Protein AF-A0A931UF77-F1 (afdb_monomer_lite)

Foldseek 3Di:
DDDDDDDDDDDCVVPVDDDDVVVVVVVVVVVVVVPDPPPDDDDDPVNDPDDPDDPDDPPD

pLDDT: mean 91.24, std 8.75, range [58.19, 98.56]

Sequence (60 aa):
MEVRVIHPQLKEEIFGVKTRPHLLHQAVAMQLGNRRAGTASTKSKGFVSGGGKKPWRQKG

Radius of gyration: 30.33 Å; chains: 1; bounding box: 41×32×92 Å

Secondary structure (DSSP, 8-state):
-------PPPPHHHHSSPP-HHHHHHHHHHHHHHT---------GGGSSS--S-SS-S--

Structure (mmCIF, N/CA/C/O backbone):
data_AF-A0A931UF77-F1
#
_entry.id   AF-A0A931UF77-F1
#
loop_
_atom_site.group_PDB
_atom_site.id
_atom_site.type_symbol
_atom_site.label_atom_id
_atom_site.label_alt_id
_atom_site.label_comp_id
_atom_site.label_asym_id
_atom_site.label_entity_id
_atom_site.label_seq_id
_atom_site.pdbx_PDB_ins_code
_atom_site.Cartn_x
_atom_site.Cartn_y
_atom_site.Cartn_z
_atom_site.occupancy
_atom_site.B_iso_or_equiv
_atom_site.auth_seq_id
_atom_site.auth_comp_id
_atom_site.auth_asym_id
_atom_site.auth_atom_id
_atom_site.pdbx_PDB_model_num
ATOM 1 N N . MET A 1 1 ? -10.143 -25.732 44.801 1.00 58.19 1 MET A N 1
ATOM 2 C CA . MET A 1 1 ? -9.328 -24.672 44.173 1.00 58.19 1 MET A CA 1
ATOM 3 C C . MET A 1 1 ? -10.299 -23.567 43.788 1.00 58.19 1 MET A C 1
ATOM 5 O O . MET A 1 1 ? -11.056 -23.749 42.847 1.00 58.19 1 MET A O 1
ATOM 9 N N . GLU A 1 2 ? -10.411 -22.517 44.600 1.00 58.56 2 GLU A N 1
ATOM 10 C CA . GLU A 1 2 ? -11.353 -21.421 44.336 1.00 58.56 2 GLU A CA 1
ATOM 11 C C . GLU A 1 2 ? -10.786 -20.501 43.251 1.00 58.56 2 GLU A C 1
ATOM 13 O O . GLU A 1 2 ? -9.671 -19.991 43.372 1.00 58.56 2 GLU A O 1
ATOM 18 N N . VAL A 1 3 ? -11.544 -20.307 42.171 1.00 74.62 3 VAL A N 1
ATOM 19 C CA . VAL A 1 3 ? -11.195 -19.368 41.103 1.00 74.62 3 VAL A CA 1
ATOM 20 C C . VAL A 1 3 ? -11.627 -17.975 41.546 1.00 74.62 3 VAL A C 1
ATOM 22 O O . VAL A 1 3 ? -12.816 -17.674 41.614 1.00 74.62 3 VAL A O 1
ATOM 25 N N . ARG A 1 4 ? -10.658 -17.109 41.849 1.00 73.12 4 ARG A N 1
ATOM 26 C CA . ARG A 1 4 ? -10.911 -15.688 42.108 1.00 73.12 4 ARG A CA 1
ATOM 27 C C . ARG A 1 4 ? -11.041 -14.956 40.774 1.00 73.12 4 ARG A C 1
ATOM 29 O O . ARG A 1 4 ? -10.047 -14.749 40.082 1.00 73.12 4 ARG A O 1
ATOM 36 N N . VAL A 1 5 ? -12.259 -14.557 40.420 1.00 78.31 5 VAL A N 1
ATOM 37 C CA . VAL A 1 5 ? -12.497 -13.650 39.291 1.00 78.31 5 VAL A CA 1
ATOM 38 C C . VAL A 1 5 ? -12.278 -12.224 39.783 1.00 78.31 5 VAL A C 1
ATOM 40 O O . VAL A 1 5 ? -12.955 -11.753 40.694 1.00 78.31 5 VAL A O 1
ATOM 43 N N . ILE A 1 6 ? -11.283 -11.549 39.216 1.00 78.88 6 ILE A N 1
ATOM 44 C CA . ILE A 1 6 ? -11.016 -10.139 39.496 1.00 78.88 6 ILE A CA 1
ATOM 45 C C . ILE A 1 6 ? -11.908 -9.323 38.560 1.00 78.88 6 ILE A C 1
ATOM 47 O O . ILE A 1 6 ? -11.856 -9.514 37.347 1.00 78.88 6 ILE A O 1
ATOM 51 N N . HIS A 1 7 ? -12.705 -8.412 39.118 1.00 75.75 7 HIS A N 1
ATOM 52 C CA . HIS A 1 7 ? -13.461 -7.420 38.354 1.00 75.75 7 HIS A CA 1
ATOM 53 C C . HIS A 1 7 ? -12.695 -6.090 38.371 1.00 75.75 7 HIS A C 1
ATOM 55 O O . HIS A 1 7 ? -12.782 -5.351 39.355 1.00 75.75 7 HIS A O 1
ATOM 61 N N . PRO A 1 8 ? -11.880 -5.795 37.343 1.00 79.94 8 PRO A N 1
ATOM 62 C CA . PRO A 1 8 ? -11.126 -4.553 37.287 1.00 79.94 8 PRO A CA 1
ATOM 63 C C . PRO A 1 8 ? -12.058 -3.366 37.022 1.00 79.94 8 PRO A C 1
ATOM 65 O O . PRO A 1 8 ? -12.940 -3.428 36.168 1.00 79.94 8 PRO A O 1
ATOM 68 N N . GLN A 1 9 ? -11.826 -2.268 37.738 1.00 85.75 9 GLN A N 1
ATOM 69 C CA . GLN A 1 9 ? -12.473 -0.989 37.460 1.00 85.75 9 GLN A CA 1
ATOM 70 C C . GLN A 1 9 ? -11.833 -0.366 36.212 1.00 85.75 9 GLN A C 1
ATOM 72 O O . GLN A 1 9 ? -10.620 -0.141 36.179 1.00 85.75 9 GLN A O 1
ATOM 77 N N . LEU A 1 10 ? -12.638 -0.115 35.177 1.00 87.56 10 LEU A N 1
ATOM 78 C CA . LEU A 1 10 ? -12.202 0.464 33.904 1.00 87.56 10 LEU A CA 1
ATOM 79 C C . LEU A 1 10 ? -12.529 1.957 33.855 1.00 87.56 10 LEU A C 1
ATOM 81 O O . LEU A 1 10 ? -13.535 2.411 34.391 1.00 87.56 10 LEU A O 1
ATOM 85 N N . LYS A 1 11 ? -11.671 2.733 33.189 1.00 92.38 11 LYS A N 1
ATOM 86 C CA . LYS A 1 11 ? -11.921 4.160 32.962 1.00 92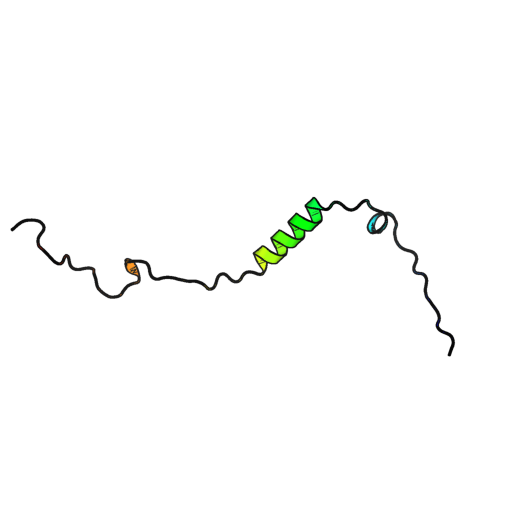.38 11 LYS A CA 1
ATOM 87 C C . LYS A 1 11 ? -12.978 4.337 31.873 1.00 92.38 11 LYS A C 1
ATOM 89 O O . LYS A 1 11 ? -12.723 4.007 30.713 1.00 92.38 11 LYS A O 1
ATOM 94 N N . GLU A 1 12 ? -14.116 4.918 32.236 1.00 91.00 12 GLU A N 1
ATOM 95 C CA . GLU A 1 12 ? -15.247 5.124 31.322 1.00 91.00 12 GLU A CA 1
ATOM 96 C C . GLU A 1 12 ? -14.876 5.991 30.109 1.00 91.00 12 GLU A C 1
ATOM 98 O O . GLU A 1 12 ? -15.287 5.714 28.988 1.00 91.00 12 GLU A O 1
ATOM 103 N N . GLU A 1 13 ? -13.993 6.973 30.301 1.00 93.25 13 GLU A N 1
ATOM 104 C CA . GLU A 1 13 ? -13.508 7.867 29.240 1.00 93.25 13 GLU A CA 1
ATOM 105 C C . GLU A 1 13 ? -12.799 7.145 28.083 1.00 93.25 13 GLU A C 1
ATOM 107 O O . GLU A 1 13 ? -12.713 7.686 26.984 1.00 93.25 13 GLU A O 1
ATOM 112 N N . ILE A 1 14 ? -12.269 5.940 28.319 1.00 89.06 14 ILE A N 1
ATOM 113 C CA . ILE A 1 14 ? -11.519 5.164 27.321 1.00 89.06 14 ILE A CA 1
ATOM 114 C C . ILE A 1 14 ? -12.380 4.024 26.772 1.00 89.06 14 ILE A C 1
ATOM 116 O O . ILE A 1 14 ? -12.391 3.784 25.565 1.00 89.06 14 ILE A O 1
ATOM 120 N N . PHE A 1 15 ? -13.101 3.321 27.649 1.00 90.25 15 PHE A N 1
ATOM 121 C CA . PHE A 1 15 ? -13.801 2.081 27.299 1.00 90.25 15 PHE A CA 1
ATOM 122 C C . PHE A 1 15 ? -15.308 2.258 27.060 1.00 90.25 15 PHE A C 1
ATOM 124 O O . PHE A 1 15 ? -15.897 1.440 26.359 1.00 90.25 15 PHE A O 1
ATOM 131 N N . GLY A 1 16 ? -15.919 3.327 27.580 1.00 90.81 16 GLY A N 1
ATOM 132 C CA . GLY A 1 16 ? -17.346 3.643 27.424 1.00 90.81 16 GLY A CA 1
ATOM 133 C C . GLY A 1 16 ? -17.685 4.457 26.172 1.00 90.81 16 GLY A C 1
ATOM 134 O O . GLY A 1 16 ? -18.838 4.809 25.924 1.00 90.81 16 GLY A O 1
ATOM 135 N N . VAL A 1 17 ? -16.682 4.796 25.359 1.00 93.00 17 VAL A N 1
ATOM 136 C CA . VAL A 1 17 ? -16.865 5.665 24.192 1.00 93.00 17 VAL A CA 1
ATOM 137 C C . VAL A 1 17 ? -17.576 4.915 23.066 1.00 93.00 17 VAL A C 1
ATOM 139 O O . VAL A 1 17 ? -17.224 3.786 22.721 1.00 93.00 17 VAL A O 1
ATOM 142 N N . LYS A 1 18 ? -18.537 5.576 22.406 1.00 93.56 18 LYS A N 1
ATOM 143 C CA . LYS A 1 18 ? -19.192 5.022 21.214 1.00 93.56 18 LYS A CA 1
ATOM 144 C C . LYS A 1 18 ? -18.160 4.724 20.126 1.00 93.56 18 LYS A C 1
ATOM 146 O O . LYS A 1 18 ? -17.438 5.613 19.669 1.00 93.56 18 LYS A O 1
ATOM 151 N N . THR A 1 19 ? -18.145 3.483 19.653 1.00 91.38 19 THR A N 1
ATOM 152 C CA . THR A 1 19 ? -17.239 3.052 18.589 1.00 91.38 19 THR A CA 1
ATOM 153 C C . THR A 1 19 ? -17.490 3.836 17.297 1.00 91.38 19 THR A C 1
ATOM 155 O O . THR A 1 19 ? -18.633 4.042 16.886 1.00 91.38 19 THR A O 1
ATOM 158 N N . ARG A 1 20 ? -16.404 4.261 16.636 1.00 95.56 20 ARG A N 1
ATOM 159 C CA . ARG A 1 20 ? -16.407 4.992 15.356 1.00 95.56 20 ARG A CA 1
ATOM 160 C C . ARG A 1 20 ? -15.791 4.112 14.256 1.00 95.56 20 ARG A C 1
ATOM 162 O O . ARG A 1 20 ? -14.571 4.149 14.082 1.00 95.56 20 ARG A O 1
ATOM 169 N N . PRO A 1 21 ? -16.590 3.318 13.515 1.00 96.06 21 PRO A N 1
ATOM 170 C CA . PRO A 1 21 ? -16.071 2.306 12.587 1.00 96.06 21 PRO A CA 1
ATOM 171 C C . PRO A 1 21 ? -15.154 2.860 11.492 1.00 96.06 21 PRO A C 1
ATOM 173 O O . PRO A 1 21 ? -14.192 2.206 11.099 1.00 96.06 21 PRO A O 1
ATOM 176 N N . HIS A 1 22 ? -15.403 4.086 11.028 1.00 97.19 22 HIS A N 1
ATOM 177 C CA . HIS A 1 22 ? -14.587 4.718 9.991 1.00 97.19 22 HIS A CA 1
ATOM 178 C C . HIS A 1 22 ? -13.154 4.997 10.448 1.00 97.19 22 HIS A C 1
ATOM 180 O O . HIS A 1 22 ? -12.227 4.827 9.661 1.00 97.19 22 HIS A O 1
ATOM 186 N N . LEU A 1 23 ? -12.959 5.374 11.717 1.00 96.44 23 LEU A N 1
ATOM 187 C CA . LEU A 1 23 ? -11.623 5.605 12.274 1.00 96.44 23 LEU A CA 1
ATOM 188 C C . LEU A 1 23 ? -10.855 4.292 12.420 1.00 96.44 23 LEU A C 1
ATOM 190 O O . LEU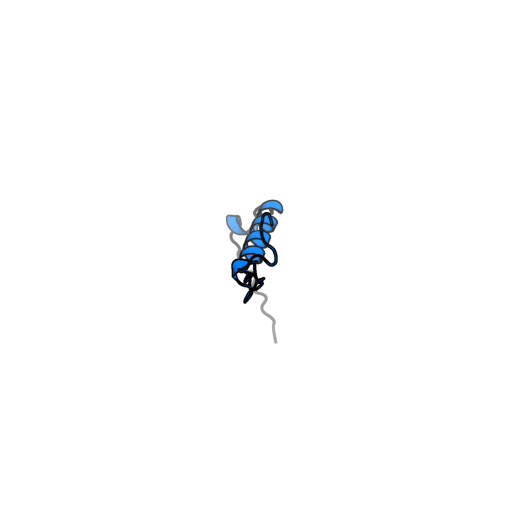 A 1 23 ? -9.673 4.234 12.094 1.00 96.44 23 LEU A O 1
ATOM 194 N N . LEU A 1 24 ? -11.538 3.226 12.848 1.00 96.62 24 LEU A N 1
ATOM 195 C CA . LEU A 1 24 ? -10.945 1.890 12.919 1.00 96.62 24 LEU A CA 1
ATOM 196 C C . LEU A 1 24 ? -10.511 1.409 11.533 1.00 96.62 24 LEU A C 1
ATOM 198 O O . LEU A 1 24 ? -9.380 0.959 11.366 1.00 96.62 24 LEU A O 1
ATOM 202 N N . HIS A 1 25 ? -11.371 1.569 10.525 1.00 97.88 25 HIS A N 1
ATOM 203 C CA . HIS A 1 25 ? -11.035 1.221 9.147 1.00 97.88 25 HIS A CA 1
ATOM 204 C C . HIS A 1 25 ? -9.815 2.003 8.640 1.00 97.88 25 HIS A C 1
ATOM 206 O O . HIS A 1 25 ? -8.896 1.405 8.085 1.00 97.88 25 HIS A O 1
ATOM 212 N N . GLN A 1 26 ? -9.769 3.323 8.860 1.00 98.31 26 GLN A N 1
ATOM 213 C CA . GLN A 1 26 ? -8.627 4.154 8.464 1.00 98.31 26 GLN A CA 1
ATOM 214 C C . GLN A 1 26 ? -7.327 3.711 9.147 1.00 98.31 26 GLN A C 1
ATOM 216 O O . GLN A 1 26 ? -6.308 3.552 8.474 1.00 98.31 26 GLN A O 1
ATOM 221 N N . ALA A 1 27 ? -7.367 3.459 10.458 1.00 98.12 27 ALA A N 1
ATOM 222 C CA . ALA A 1 27 ? -6.203 3.008 11.216 1.00 98.12 27 ALA A CA 1
ATOM 223 C C . ALA A 1 27 ? -5.683 1.654 10.710 1.00 98.12 27 ALA A C 1
ATOM 225 O O . ALA A 1 27 ? -4.483 1.501 10.475 1.00 98.12 27 ALA A O 1
ATOM 226 N N . VAL A 1 28 ? -6.580 0.691 10.476 1.00 98.00 28 VAL A N 1
ATOM 227 C CA . VAL A 1 28 ? -6.219 -0.635 9.955 1.00 98.00 28 VAL A CA 1
ATOM 228 C C . VAL A 1 28 ? -5.677 -0.539 8.529 1.00 98.00 28 VAL A C 1
ATOM 230 O O . VAL A 1 28 ? -4.637 -1.123 8.232 1.00 98.00 28 VAL A O 1
ATOM 233 N N . ALA A 1 29 ? -6.324 0.227 7.647 1.00 98.38 29 ALA A N 1
ATOM 234 C CA . ALA A 1 29 ? -5.862 0.420 6.275 1.00 98.38 29 ALA A CA 1
ATOM 235 C C . ALA A 1 29 ? -4.458 1.046 6.229 1.00 98.38 29 ALA A C 1
ATOM 237 O O . ALA A 1 29 ? -3.601 0.570 5.484 1.00 98.38 29 ALA A O 1
ATOM 238 N N . MET A 1 30 ? -4.197 2.052 7.072 1.00 98.44 30 MET A N 1
ATOM 239 C CA . MET A 1 30 ? -2.875 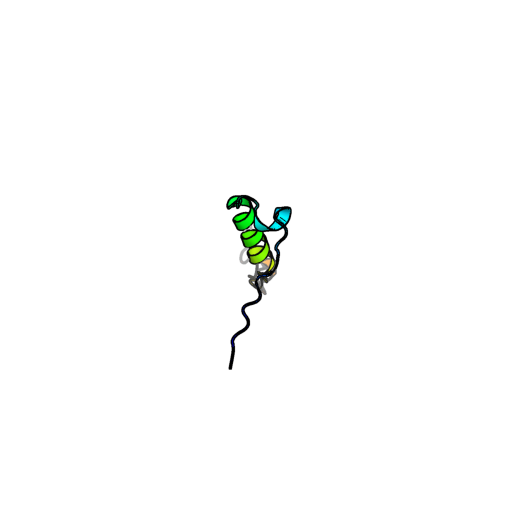2.664 7.221 1.00 98.44 30 MET A CA 1
ATOM 240 C C . MET A 1 30 ? -1.834 1.640 7.692 1.00 98.44 30 MET A C 1
ATOM 242 O O . MET A 1 30 ? -0.777 1.509 7.079 1.00 98.44 30 MET A O 1
ATOM 246 N N . GLN A 1 31 ? -2.129 0.878 8.750 1.00 98.56 31 GLN A N 1
ATOM 247 C CA . GLN A 1 31 ? -1.215 -0.145 9.269 1.00 98.56 31 GLN A CA 1
ATOM 248 C C . GLN A 1 31 ? -0.898 -1.219 8.222 1.00 98.56 31 GLN A C 1
ATOM 250 O O . GLN A 1 31 ? 0.264 -1.583 8.036 1.00 98.56 31 GLN A O 1
ATOM 255 N N . LEU A 1 32 ? -1.915 -1.718 7.516 1.00 98.25 32 LEU A N 1
ATOM 256 C CA . LEU A 1 32 ? -1.741 -2.716 6.461 1.00 98.25 32 LEU A CA 1
ATOM 257 C C . LEU A 1 32 ? -0.979 -2.156 5.258 1.00 98.25 32 LEU A C 1
ATOM 259 O O . LEU A 1 32 ? -0.175 -2.878 4.676 1.00 98.25 32 LEU A O 1
ATOM 263 N N . GLY A 1 33 ? -1.201 -0.888 4.904 1.00 97.75 33 GLY A N 1
ATOM 264 C CA . GLY A 1 33 ? -0.438 -0.185 3.874 1.00 97.75 33 GLY A CA 1
ATOM 265 C C . GLY A 1 33 ? 1.043 -0.086 4.231 1.00 97.75 33 GLY A C 1
ATOM 266 O O . GLY A 1 33 ? 1.88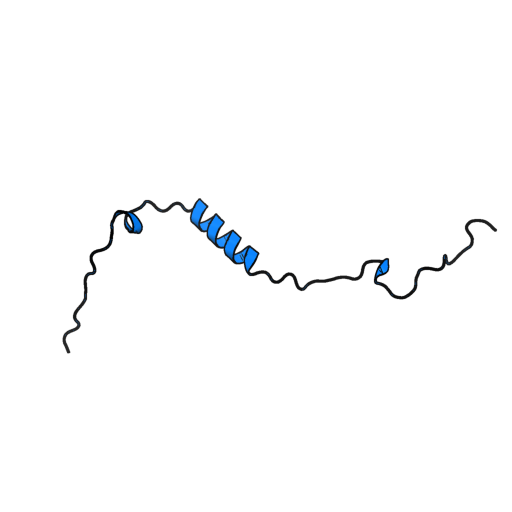6 -0.509 3.444 1.00 97.75 33 GLY A O 1
ATOM 267 N N . ASN A 1 34 ? 1.350 0.364 5.451 1.00 97.69 34 ASN A N 1
ATOM 268 C CA . ASN A 1 34 ? 2.722 0.531 5.944 1.00 97.69 34 ASN A CA 1
ATOM 269 C C . ASN A 1 34 ? 3.491 -0.793 6.062 1.00 97.69 34 ASN A C 1
ATOM 271 O O . ASN A 1 34 ? 4.711 -0.810 5.942 1.00 97.69 34 ASN A O 1
ATOM 275 N N . ARG A 1 35 ? 2.796 -1.915 6.285 1.00 97.62 35 ARG A N 1
ATOM 276 C CA . ARG A 1 35 ? 3.415 -3.251 6.339 1.00 97.62 35 ARG A CA 1
ATOM 277 C C . ARG A 1 35 ? 3.824 -3.803 4.968 1.00 97.62 35 ARG A C 1
ATOM 279 O O . ARG A 1 35 ? 4.516 -4.818 4.921 1.00 97.62 35 ARG A O 1
ATOM 286 N N . ARG A 1 36 ? 3.387 -3.205 3.852 1.00 97.19 36 ARG A N 1
ATOM 287 C CA . ARG A 1 36 ? 3.747 -3.681 2.505 1.00 97.19 36 ARG A CA 1
ATOM 288 C C . ARG A 1 36 ? 5.195 -3.308 2.184 1.00 97.19 36 ARG A C 1
ATOM 290 O O . ARG A 1 36 ? 5.553 -2.141 2.220 1.00 97.19 36 ARG A O 1
ATOM 297 N N . ALA A 1 37 ? 6.003 -4.293 1.796 1.00 96.31 37 ALA A N 1
ATOM 298 C CA . ALA A 1 37 ? 7.433 -4.097 1.533 1.00 96.31 37 ALA A CA 1
ATOM 299 C C . ALA A 1 37 ? 7.770 -3.561 0.125 1.00 96.31 37 ALA A C 1
ATOM 301 O O . ALA A 1 37 ? 8.8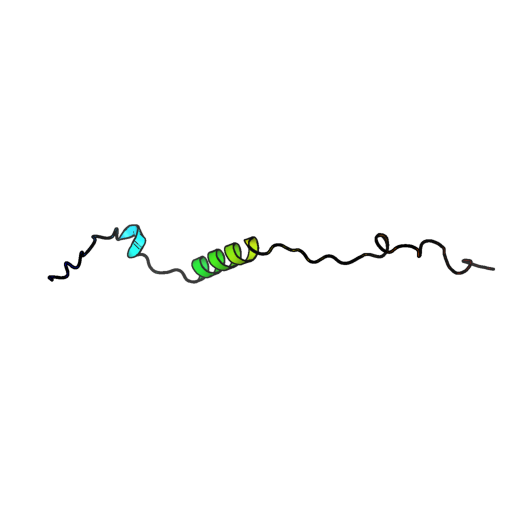60 -3.043 -0.077 1.00 96.31 37 ALA A O 1
ATOM 302 N N . GLY A 1 38 ? 6.872 -3.689 -0.861 1.00 94.75 38 GLY A N 1
ATOM 303 C CA . GLY A 1 38 ? 7.092 -3.133 -2.206 1.00 94.75 38 GLY A CA 1
ATOM 304 C C . GLY A 1 38 ? 8.278 -3.736 -2.977 1.00 94.75 38 GLY A C 1
ATOM 305 O O . GLY A 1 38 ? 8.995 -3.014 -3.655 1.00 94.75 38 GLY A O 1
ATOM 306 N N . THR A 1 39 ? 8.497 -5.050 -2.895 1.00 97.12 39 THR A N 1
ATOM 307 C CA . THR A 1 39 ? 9.681 -5.733 -3.462 1.00 97.12 39 THR A CA 1
ATOM 308 C C . THR A 1 39 ? 9.608 -6.035 -4.964 1.00 97.12 39 THR A C 1
ATOM 310 O O . THR A 1 39 ? 10.531 -6.627 -5.522 1.00 97.12 39 THR A O 1
ATOM 313 N N . ALA A 1 40 ? 8.524 -5.652 -5.638 1.00 95.94 40 ALA A N 1
ATOM 314 C CA . ALA A 1 40 ? 8.370 -5.872 -7.071 1.00 95.94 40 ALA A CA 1
ATOM 315 C C . ALA A 1 40 ? 9.183 -4.846 -7.876 1.00 95.94 40 ALA A C 1
ATOM 317 O O . ALA A 1 40 ? 9.129 -3.648 -7.607 1.00 95.94 40 ALA A O 1
ATOM 318 N N . SER A 1 41 ? 9.899 -5.310 -8.901 1.00 95.88 41 SER A N 1
ATOM 319 C CA . SER A 1 41 ? 10.633 -4.452 -9.833 1.00 95.88 41 SER A CA 1
ATOM 320 C C . SER A 1 41 ? 10.643 -5.066 -11.231 1.00 95.88 41 SER A C 1
ATOM 322 O O . SER A 1 41 ? 10.709 -6.286 -11.389 1.00 95.88 41 SER A O 1
ATOM 324 N N . THR A 1 42 ? 10.578 -4.217 -12.253 1.00 96.38 42 THR A N 1
ATOM 325 C CA . THR A 1 42 ? 10.586 -4.608 -13.668 1.00 96.38 42 THR A CA 1
ATOM 326 C C . THR A 1 42 ? 11.594 -3.766 -14.434 1.00 96.38 42 THR A C 1
ATOM 328 O O . THR A 1 42 ? 11.738 -2.570 -14.174 1.00 96.38 42 THR A O 1
ATOM 331 N N . LYS A 1 43 ? 12.265 -4.357 -15.424 1.00 96.62 43 LYS A N 1
ATOM 332 C CA . LYS A 1 43 ? 13.206 -3.622 -16.276 1.00 96.62 43 LYS A CA 1
ATOM 333 C C . LYS A 1 43 ? 12.447 -2.708 -17.239 1.00 96.62 43 LYS A C 1
ATOM 335 O O . LYS A 1 43 ? 11.657 -3.176 -18.052 1.00 96.62 43 LYS A O 1
ATOM 340 N N . SER A 1 44 ? 12.724 -1.410 -17.180 1.00 94.06 44 SER A N 1
ATOM 341 C CA . SER A 1 44 ? 12.390 -0.478 -18.264 1.00 94.06 44 SER A CA 1
ATOM 342 C C . SER A 1 44 ? 13.356 -0.660 -19.444 1.00 94.06 44 SER A C 1
ATOM 344 O O . SER A 1 44 ? 14.391 -1.314 -19.306 1.00 94.06 44 SER A O 1
ATOM 346 N N . LYS A 1 45 ? 13.066 -0.037 -20.597 1.00 91.25 45 LYS A N 1
ATOM 347 C CA . LYS A 1 45 ? 13.921 -0.090 -21.801 1.00 91.25 45 LYS A CA 1
ATOM 348 C C . LYS A 1 45 ? 15.399 0.227 -21.516 1.00 91.25 45 LYS A C 1
ATOM 350 O O . LYS A 1 45 ? 16.262 -0.377 -22.137 1.00 91.25 45 LYS A O 1
ATOM 355 N N . GLY A 1 46 ? 15.688 1.138 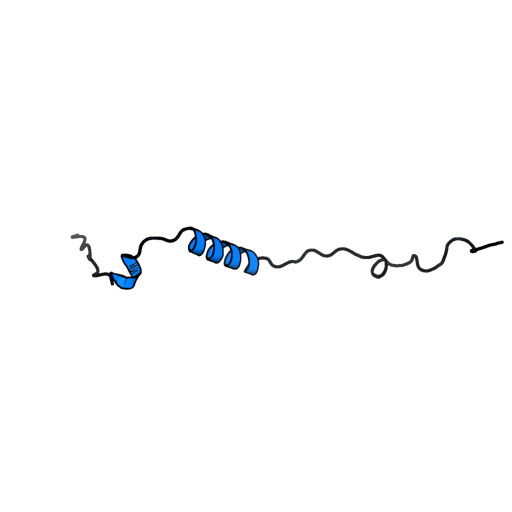-20.582 1.00 92.25 46 GLY A N 1
ATOM 356 C CA . GLY A 1 46 ? 17.061 1.514 -20.212 1.00 92.25 46 GLY A CA 1
ATOM 357 C C . GLY A 1 46 ? 17.774 0.518 -19.289 1.00 92.25 46 GLY A C 1
ATOM 358 O O . GLY A 1 46 ? 18.996 0.529 -19.217 1.00 92.25 46 GLY A O 1
ATOM 359 N N . PHE A 1 47 ? 17.031 -0.359 -18.606 1.00 94.25 47 PHE A N 1
ATOM 360 C CA . PHE A 1 47 ? 17.590 -1.414 -17.751 1.00 94.25 47 PHE A CA 1
ATOM 361 C C . PHE A 1 47 ? 17.798 -2.742 -18.500 1.00 94.25 47 PHE A C 1
ATOM 363 O O . PHE A 1 47 ? 18.343 -3.694 -17.935 1.00 94.25 47 PHE A O 1
ATOM 370 N N . VAL A 1 48 ? 17.335 -2.843 -19.751 1.00 94.75 48 VAL A N 1
ATOM 371 C CA . VAL A 1 48 ? 17.542 -4.020 -20.605 1.00 94.75 48 VAL A CA 1
ATOM 372 C C . VAL A 1 48 ? 18.895 -3.905 -21.307 1.00 94.75 48 VAL A C 1
ATOM 374 O O . VAL A 1 48 ? 19.225 -2.869 -21.875 1.00 94.75 48 VAL A O 1
ATOM 377 N N . SER A 1 49 ? 19.685 -4.978 -21.281 1.00 92.69 49 SER A N 1
ATOM 378 C CA . SER A 1 49 ? 20.974 -5.035 -21.973 1.00 92.69 49 SER A CA 1
ATOM 379 C C . SER A 1 49 ? 20.776 -5.035 -23.494 1.00 92.69 49 SER A C 1
ATOM 381 O O . SER A 1 49 ? 20.046 -5.869 -24.027 1.00 92.69 49 SER A O 1
ATOM 383 N N . GLY A 1 50 ? 21.453 -4.125 -24.200 1.00 92.25 50 GLY A N 1
ATOM 384 C CA . GLY A 1 50 ? 21.374 -3.991 -25.660 1.00 92.25 50 GLY A CA 1
ATOM 385 C C . GLY A 1 50 ? 20.328 -2.972 -26.139 1.00 92.25 50 GLY A C 1
ATOM 386 O O . GLY A 1 50 ? 19.903 -2.096 -25.397 1.00 92.25 50 GLY A O 1
ATOM 387 N N . GLY A 1 51 ? 19.946 -3.029 -27.421 1.00 90.06 51 GLY A N 1
ATOM 388 C CA . GLY A 1 51 ? 18.835 -2.233 -27.981 1.00 90.06 51 GLY A CA 1
ATOM 389 C C . GLY A 1 51 ? 19.109 -0.748 -28.285 1.00 90.06 51 GLY A C 1
ATOM 390 O O . GLY A 1 51 ? 18.204 -0.050 -28.740 1.00 90.06 51 GLY A O 1
ATOM 391 N N . GLY A 1 52 ? 20.333 -0.254 -28.067 1.00 90.75 52 GLY A N 1
ATOM 392 C CA . GLY A 1 52 ? 20.702 1.150 -28.317 1.00 90.75 52 GLY A CA 1
ATOM 393 C C . GLY A 1 52 ? 21.006 1.491 -29.782 1.00 90.75 52 GLY A C 1
ATOM 394 O O . GLY A 1 52 ? 20.902 2.649 -30.183 1.00 90.75 52 GLY A O 1
ATOM 395 N N . LYS A 1 53 ? 21.361 0.498 -30.607 1.00 92.12 53 LYS A N 1
ATOM 396 C CA . LYS A 1 53 ? 21.652 0.717 -32.027 1.00 92.12 53 LYS A CA 1
ATOM 397 C C . LYS A 1 53 ? 20.358 0.671 -32.826 1.00 92.12 53 LYS A C 1
ATOM 399 O O . LYS A 1 53 ? 19.648 -0.332 -32.805 1.00 92.12 53 LYS A O 1
ATOM 404 N N . LYS A 1 54 ? 20.080 1.743 -33.568 1.00 93.56 54 LYS A N 1
ATOM 405 C CA . LYS A 1 54 ? 18.974 1.762 -34.523 1.00 93.56 54 LYS A CA 1
ATOM 406 C C . LYS A 1 54 ? 19.176 0.635 -35.550 1.00 93.56 54 LYS A C 1
ATOM 408 O O . LYS A 1 54 ? 20.223 0.633 -36.201 1.00 93.56 54 LYS A O 1
ATOM 413 N N . PRO A 1 55 ? 18.225 -0.304 -35.712 1.00 94.25 55 PRO A N 1
ATOM 414 C CA . PRO A 1 55 ? 18.458 -1.454 -36.586 1.00 94.25 55 PRO A CA 1
ATOM 415 C C . PRO A 1 55 ? 18.518 -1.095 -38.081 1.00 94.25 55 PRO A C 1
ATOM 417 O O . PRO A 1 55 ? 19.139 -1.818 -38.850 1.00 94.25 55 PRO A O 1
ATOM 420 N N . TRP A 1 56 ? 17.943 0.041 -38.494 1.00 95.00 56 TRP A N 1
ATOM 421 C CA . TRP A 1 56 ? 17.982 0.551 -39.873 1.00 95.00 56 TRP A CA 1
ATOM 422 C C . TRP A 1 56 ? 18.322 2.049 -39.933 1.00 95.00 56 TRP A C 1
ATOM 424 O O . TRP A 1 56 ? 18.158 2.786 -38.958 1.00 95.00 56 TRP A O 1
ATOM 434 N N . ARG A 1 57 ? 18.791 2.534 -41.090 1.00 93.81 57 ARG A N 1
ATOM 435 C CA . ARG A 1 57 ? 19.065 3.967 -41.326 1.00 93.81 57 ARG A CA 1
ATOM 436 C C . ARG A 1 57 ? 17.747 4.755 -41.405 1.00 93.81 57 ARG A C 1
ATOM 438 O O . ARG A 1 57 ? 16.716 4.204 -41.765 1.00 93.81 57 ARG A O 1
ATOM 445 N N . GLN A 1 58 ? 17.743 6.041 -41.030 1.00 95.56 58 GLN A N 1
ATOM 446 C CA . GLN A 1 58 ? 16.516 6.869 -41.079 1.00 95.56 58 GLN A CA 1
ATOM 447 C C . GLN A 1 58 ? 16.023 7.117 -42.510 1.00 95.56 58 GLN A C 1
ATOM 449 O O . GLN A 1 58 ? 14.829 7.289 -42.729 1.00 95.56 58 GLN A O 1
ATOM 454 N N . LYS A 1 59 ? 16.957 7.156 -43.455 1.00 91.88 59 LYS A N 1
ATOM 455 C CA . LYS A 1 59 ? 16.783 7.241 -44.906 1.00 91.88 59 LYS A CA 1
ATOM 456 C C . LYS A 1 59 ? 17.942 6.443 -45.525 1.00 91.88 59 LYS A C 1
ATOM 458 O O . LYS A 1 59 ? 18.903 6.184 -44.793 1.00 91.88 59 LYS A O 1
ATOM 463 N N . GLY A 1 60 ? 17.829 6.041 -46.795 1.00 79.69 60 GLY A N 1
ATOM 464 C CA . GLY A 1 60 ? 18.901 5.342 -47.528 1.00 79.69 60 GLY A CA 1
ATOM 465 C C . GLY A 1 60 ? 20.263 5.983 -47.292 1.00 79.69 60 GLY A C 1
ATOM 466 O O . GLY A 1 60 ? 20.358 7.205 -47.525 1.00 79.69 60 GLY A O 1
#